Protein AF-Q1IL30-F1 (afdb_monomer)

Mean predicted aligned error: 5.96 Å

pLDDT: mean 89.33, std 11.14, range [36.16, 97.75]

Solvent-accessible surface area (backbone atoms only — not comparable to full-atom values): 7688 Å² total; per-residue (Å²): 123,77,67,87,67,97,44,74,48,60,42,29,18,51,33,34,39,42,52,53,48,48,61,75,41,39,69,60,28,52,52,37,37,52,46,22,75,72,66,42,99,58,24,67,62,34,41,59,70,37,46,80,84,76,46,67,63,69,69,36,44,58,51,29,54,52,38,54,55,48,53,54,48,55,74,78,45,87,75,95,77,77,53,71,68,54,55,50,42,40,52,23,39,50,52,22,51,52,52,48,44,68,52,32,38,57,27,86,87,76,63,49,70,32,56,64,87,49,55,52,30,89,86,78,68,45,69,47,63,87,77,78,85,124

Radius of gyration: 18.02 Å; Cα contacts (8 Å, |Δi|>4): 125; chains: 1; bounding box: 44×29×47 Å

Structure (mmCIF, N/CA/C/O backbone):
data_AF-Q1IL30-F1
#
_entry.id   AF-Q1IL30-F1
#
loop_
_atom_site.group_PDB
_atom_site.id
_atom_site.type_symbol
_atom_site.label_atom_id
_atom_site.label_alt_id
_atom_site.label_comp_id
_atom_site.label_asym_id
_atom_site.label_entity_id
_atom_site.label_seq_id
_atom_site.pdbx_PDB_ins_code
_atom_site.Cartn_x
_atom_site.Cartn_y
_atom_site.Cartn_z
_atom_site.occupancy
_atom_site.B_iso_or_equiv
_atom_site.auth_seq_id
_atom_site.auth_comp_id
_atom_site.auth_asym_id
_atom_site.auth_atom_id
_atom_site.pdbx_PDB_model_num
ATOM 1 N N . MET A 1 1 ? -14.622 11.514 -4.106 1.00 58.47 1 MET A N 1
ATOM 2 C CA . MET A 1 1 ? -14.065 12.657 -4.865 1.00 58.47 1 MET A CA 1
ATOM 3 C C . MET A 1 1 ? -12.904 12.119 -5.679 1.00 58.47 1 MET A C 1
ATOM 5 O O . MET A 1 1 ? -12.002 11.563 -5.074 1.00 58.47 1 MET A O 1
ATOM 9 N N . MET A 1 2 ? -12.964 12.195 -7.009 1.00 67.06 2 MET A N 1
ATOM 10 C CA . MET A 1 2 ? -11.906 11.674 -7.883 1.00 67.06 2 MET A CA 1
ATOM 11 C C . MET A 1 2 ? -10.787 12.715 -7.990 1.00 67.06 2 MET A C 1
ATOM 13 O O . MET A 1 2 ? -11.055 13.857 -8.365 1.00 67.06 2 MET A O 1
ATOM 17 N N . ILE A 1 3 ? -9.556 12.351 -7.625 1.00 71.56 3 ILE A N 1
ATOM 18 C CA . ILE A 1 3 ? -8.404 13.255 -7.740 1.00 71.56 3 ILE A CA 1
ATOM 19 C C . ILE A 1 3 ? -7.940 13.276 -9.200 1.00 71.56 3 ILE A C 1
ATOM 21 O O . ILE A 1 3 ? -7.623 12.235 -9.773 1.00 71.56 3 ILE A O 1
ATOM 25 N N . VAL A 1 4 ? -7.880 14.467 -9.803 1.00 67.06 4 VAL A N 1
ATOM 26 C CA . VAL A 1 4 ? -7.260 14.664 -11.121 1.00 67.06 4 VAL A CA 1
ATOM 27 C C . VAL A 1 4 ? -5.758 14.814 -10.924 1.00 67.06 4 VAL A C 1
ATOM 29 O O . VAL A 1 4 ? -5.307 15.690 -10.186 1.00 67.06 4 VAL A O 1
ATOM 32 N N . VAL A 1 5 ? -4.980 13.961 -11.582 1.00 68.00 5 VAL A N 1
ATOM 33 C CA . VAL A 1 5 ? -3.522 13.946 -11.458 1.00 68.00 5 VAL A CA 1
ATOM 34 C C . VAL A 1 5 ? -2.890 14.589 -12.691 1.00 68.00 5 VAL A C 1
ATOM 36 O O . VAL A 1 5 ? -3.293 14.312 -13.815 1.00 68.00 5 VAL A O 1
ATOM 39 N N . SER A 1 6 ? -1.891 15.451 -12.491 1.00 69.38 6 SER A N 1
ATOM 40 C CA . SER A 1 6 ? -1.193 16.160 -13.574 1.00 69.38 6 SER A CA 1
ATOM 41 C C . SER A 1 6 ? -0.164 15.299 -14.319 1.00 69.38 6 SER A C 1
ATOM 43 O O . SER A 1 6 ? 0.230 15.645 -15.432 1.00 69.38 6 SER A O 1
ATOM 45 N N . ARG A 1 7 ? 0.295 14.199 -13.707 1.00 79.44 7 ARG A N 1
ATOM 46 C CA . ARG A 1 7 ? 1.234 13.223 -14.278 1.00 79.44 7 ARG A CA 1
ATOM 47 C C . ARG A 1 7 ? 0.836 11.811 -13.856 1.00 79.44 7 ARG A C 1
ATOM 49 O O . ARG A 1 7 ? 0.692 11.558 -12.664 1.00 79.44 7 ARG A O 1
ATOM 56 N N . ASP A 1 8 ? 0.773 10.874 -14.797 1.00 84.19 8 ASP A N 1
ATOM 57 C CA . ASP A 1 8 ? 0.361 9.483 -14.530 1.00 84.19 8 ASP A CA 1
ATOM 58 C C . ASP A 1 8 ? 1.164 8.816 -13.395 1.00 84.19 8 ASP A C 1
ATOM 60 O O . ASP A 1 8 ? 0.628 8.067 -12.580 1.00 84.19 8 ASP A O 1
ATOM 64 N N . TYR A 1 9 ? 2.455 9.133 -13.264 1.00 88.94 9 TYR A N 1
ATOM 65 C CA . TYR A 1 9 ? 3.302 8.565 -12.210 1.00 88.94 9 TYR A CA 1
ATOM 66 C C . TYR A 1 9 ? 2.972 9.079 -10.802 1.00 88.94 9 TYR A C 1
ATOM 68 O O . TYR A 1 9 ? 3.200 8.361 -9.828 1.00 88.94 9 TYR A O 1
ATOM 76 N N . ASP A 1 10 ? 2.408 10.282 -10.671 1.00 92.62 10 ASP A N 1
ATOM 77 C CA . ASP A 1 10 ? 1.922 10.769 -9.377 1.00 92.62 10 ASP A CA 1
ATOM 78 C C . ASP A 1 10 ? 0.676 9.986 -8.946 1.00 92.62 10 ASP A C 1
ATOM 80 O O . ASP A 1 10 ? 0.524 9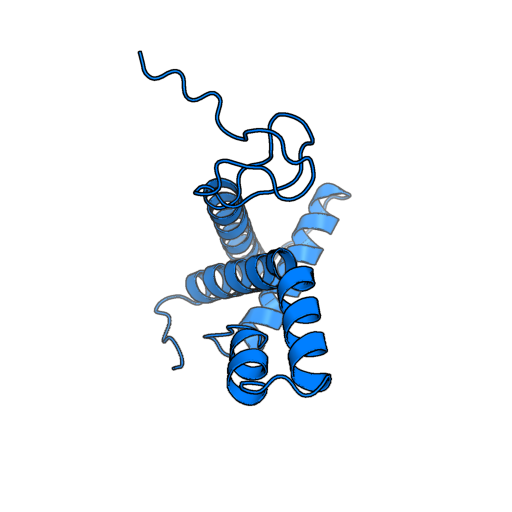.679 -7.764 1.00 92.62 10 ASP A O 1
ATOM 84 N N . GLY A 1 11 ? -0.157 9.571 -9.906 1.00 94.81 11 GLY A N 1
ATOM 85 C CA . GLY A 1 11 ? -1.327 8.733 -9.664 1.00 94.81 11 GLY A CA 1
ATOM 86 C C . GLY A 1 11 ? -0.909 7.335 -9.227 1.00 94.81 11 GLY A C 1
ATOM 87 O O . GLY A 1 11 ? -1.421 6.818 -8.241 1.00 94.81 11 GLY A O 1
ATOM 88 N N . LEU A 1 12 ? 0.115 6.766 -9.870 1.00 96.50 12 LEU A N 1
ATOM 89 C CA . LEU A 1 12 ? 0.706 5.496 -9.435 1.00 96.50 12 LEU A CA 1
ATOM 90 C C . LEU A 1 12 ? 1.306 5.582 -8.029 1.00 96.50 12 LEU A C 1
ATOM 92 O O . LEU A 1 12 ? 1.149 4.651 -7.244 1.00 96.50 12 LEU A O 1
ATOM 96 N N . ARG A 1 13 ? 1.966 6.695 -7.682 1.00 96.62 13 ARG A N 1
ATOM 97 C CA . ARG A 1 13 ? 2.491 6.907 -6.327 1.00 96.62 13 ARG A CA 1
ATOM 98 C C . ARG A 1 13 ? 1.363 6.954 -5.291 1.00 96.62 13 ARG A C 1
ATOM 100 O O . ARG A 1 13 ? 1.496 6.331 -4.241 1.00 96.62 13 ARG A O 1
ATOM 107 N N . ILE A 1 14 ? 0.279 7.681 -5.575 1.00 96.19 14 ILE A N 1
ATOM 108 C CA . ILE A 1 14 ? -0.892 7.782 -4.688 1.00 96.19 14 ILE A CA 1
ATOM 109 C C . ILE A 1 14 ? -1.561 6.413 -4.534 1.00 96.19 14 ILE A C 1
ATOM 11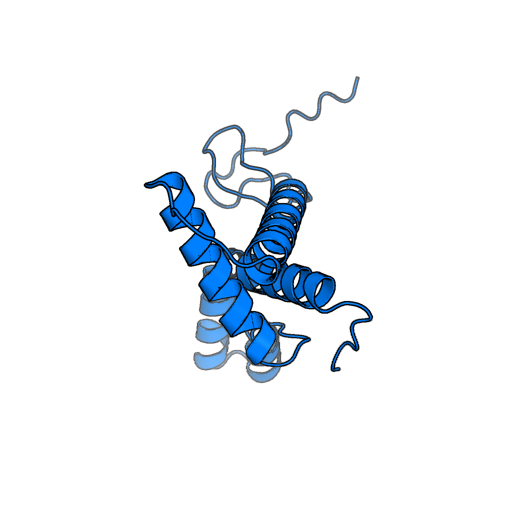1 O O . ILE A 1 14 ? -1.734 5.962 -3.407 1.00 96.19 14 ILE A O 1
ATOM 115 N N . ALA A 1 15 ? -1.849 5.713 -5.635 1.00 97.25 15 ALA A N 1
ATOM 116 C CA . ALA A 1 15 ? -2.461 4.385 -5.595 1.00 97.25 15 ALA A CA 1
ATOM 117 C C . ALA A 1 15 ? -1.604 3.378 -4.815 1.00 97.25 15 ALA A C 1
ATOM 119 O O . ALA A 1 15 ? -2.124 2.644 -3.981 1.00 97.25 15 ALA A O 1
ATOM 120 N N . ALA A 1 16 ? -0.284 3.380 -5.024 1.00 97.75 16 ALA A N 1
ATOM 121 C CA . ALA A 1 16 ? 0.629 2.526 -4.269 1.00 97.75 16 ALA A CA 1
ATOM 122 C C . ALA A 1 16 ? 0.603 2.834 -2.762 1.00 97.75 16 ALA A C 1
ATOM 124 O O . ALA A 1 16 ? 0.619 1.913 -1.947 1.00 97.75 16 ALA A O 1
ATOM 125 N N . LEU A 1 17 ? 0.552 4.116 -2.383 1.00 96.81 17 LEU A N 1
ATOM 126 C CA . LEU A 1 17 ? 0.455 4.529 -0.983 1.00 96.81 17 LEU A CA 1
ATOM 127 C C . LEU A 1 17 ? -0.880 4.107 -0.353 1.00 96.81 17 LEU A C 1
ATOM 129 O O . LEU A 1 17 ? -0.893 3.621 0.775 1.00 96.81 17 LEU A O 1
ATOM 133 N N . GLU A 1 18 ? -1.986 4.260 -1.078 1.00 96.75 18 GLU A N 1
ATOM 134 C CA . GLU A 1 18 ? -3.310 3.819 -0.631 1.00 96.75 18 GLU A CA 1
ATOM 135 C C . GLU A 1 18 ? -3.357 2.300 -0.437 1.00 96.75 18 GLU A C 1
ATOM 137 O O . GLU A 1 18 ? -3.783 1.858 0.623 1.00 96.75 18 GLU A O 1
ATOM 142 N N . LEU A 1 19 ? -2.819 1.501 -1.367 1.00 96.94 19 LEU A N 1
ATOM 143 C CA . LEU A 1 19 ? -2.746 0.038 -1.222 1.00 96.94 19 LEU A CA 1
ATOM 144 C C . LEU A 1 19 ? -1.932 -0.392 0.007 1.00 96.94 19 LEU A C 1
ATOM 146 O O . LEU A 1 19 ? -2.352 -1.272 0.754 1.00 96.94 19 LEU A O 1
ATOM 150 N N . MET A 1 20 ? -0.786 0.248 0.266 1.00 96.44 20 MET A N 1
ATOM 151 C CA . MET A 1 20 ? 0.005 -0.052 1.468 1.00 96.44 20 MET A CA 1
ATOM 152 C C . MET A 1 20 ? -0.730 0.329 2.758 1.00 96.44 20 MET A C 1
ATOM 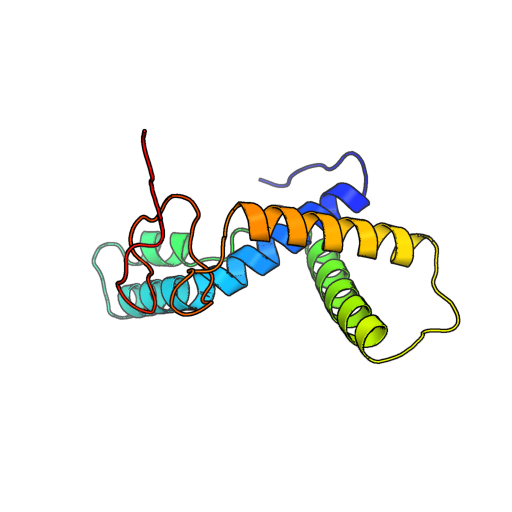154 O O . MET A 1 20 ? -0.652 -0.403 3.746 1.00 96.44 20 MET A O 1
ATOM 158 N N . ASN A 1 21 ? -1.456 1.450 2.759 1.00 94.38 21 ASN A N 1
ATOM 159 C CA . ASN A 1 21 ? -2.287 1.851 3.893 1.00 94.38 21 ASN A CA 1
ATOM 160 C C . ASN A 1 21 ? -3.467 0.897 4.105 1.00 94.38 21 ASN A C 1
ATOM 162 O O . ASN A 1 21 ? -3.748 0.530 5.247 1.00 94.38 21 ASN A O 1
ATOM 166 N N . GLU A 1 22 ? -4.116 0.457 3.024 1.00 93.69 22 GLU A N 1
ATOM 167 C CA . GLU A 1 22 ? -5.184 -0.542 3.066 1.00 93.69 22 GLU A CA 1
ATOM 168 C C . GLU A 1 22 ? -4.704 -1.829 3.744 1.00 93.69 22 GLU A C 1
ATOM 170 O O . GLU A 1 22 ? -5.364 -2.301 4.670 1.00 93.69 22 GLU A O 1
ATOM 175 N N . GLU A 1 23 ? -3.539 -2.343 3.343 1.00 93.75 23 GLU A N 1
ATOM 176 C CA . GLU A 1 23 ? -2.929 -3.539 3.934 1.00 93.75 23 GLU A CA 1
ATOM 177 C C . GLU A 1 23 ? -2.550 -3.312 5.409 1.00 93.75 23 GLU A C 1
ATOM 179 O O . GLU A 1 23 ? -2.853 -4.124 6.285 1.00 93.75 23 GLU A O 1
ATOM 184 N N . PHE A 1 24 ? -1.937 -2.168 5.729 1.00 93.06 24 PHE A N 1
ATOM 185 C CA . PHE A 1 24 ? -1.519 -1.835 7.095 1.00 93.06 24 PHE A CA 1
ATOM 186 C C . PHE A 1 24 ? -2.682 -1.745 8.092 1.00 93.06 24 PHE A C 1
ATOM 188 O O . PHE A 1 24 ? -2.510 -2.078 9.276 1.00 93.06 24 PHE A O 1
ATOM 195 N N . GLN A 1 25 ? -3.837 -1.277 7.616 1.00 91.56 25 GLN A N 1
ATOM 196 C CA . 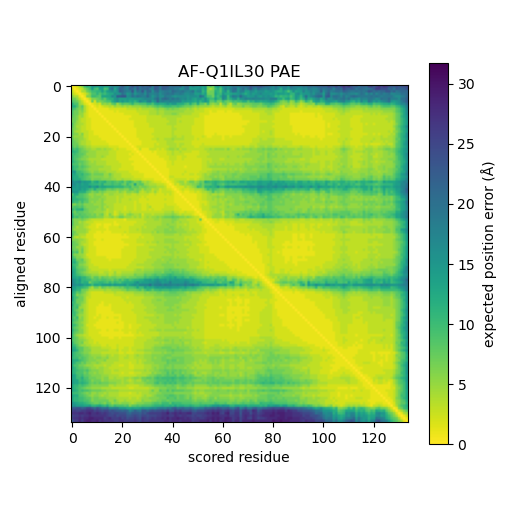GLN A 1 25 ? -5.073 -1.104 8.378 1.00 91.56 25 GLN A CA 1
ATOM 197 C C . GLN A 1 25 ? -6.015 -2.314 8.280 1.00 91.56 25 GLN A C 1
ATOM 199 O O . GLN A 1 25 ? -7.064 -2.309 8.926 1.00 91.56 25 GLN A O 1
ATOM 204 N N . GLY A 1 26 ? -5.668 -3.346 7.503 1.00 91.00 26 GLY A N 1
ATOM 205 C CA . GLY A 1 26 ? -6.563 -4.458 7.174 1.00 91.00 26 GLY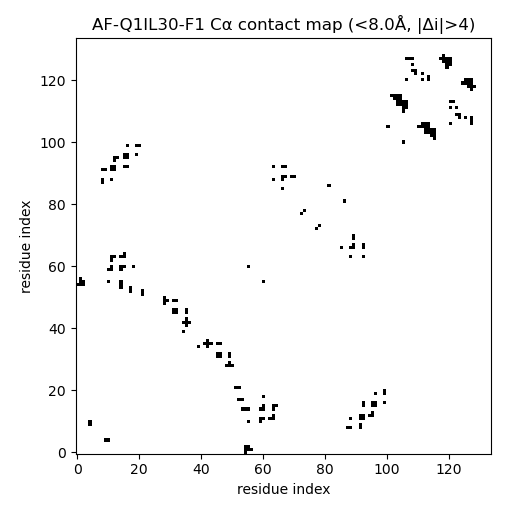 A CA 1
ATOM 206 C C . GLY A 1 26 ? -7.183 -5.136 8.398 1.00 91.00 26 GLY A C 1
ATOM 207 O O . GLY A 1 26 ? -8.400 -5.293 8.467 1.00 91.00 26 GLY A O 1
ATOM 208 N N . GLU A 1 27 ? -6.382 -5.445 9.424 1.00 88.75 27 GLU A N 1
ATOM 209 C CA . GLU A 1 27 ? -6.887 -6.101 10.641 1.00 88.75 27 GLU A CA 1
ATOM 210 C C . GLU A 1 27 ? -7.889 -5.226 11.418 1.00 88.75 27 GLU A C 1
ATOM 212 O O . GLU A 1 27 ? -8.910 -5.718 11.915 1.00 88.75 27 GLU A O 1
ATOM 217 N N . ASP A 1 28 ? -7.611 -3.924 11.521 1.00 89.50 28 ASP A N 1
ATOM 218 C CA . ASP A 1 28 ? -8.475 -2.975 12.223 1.00 89.50 28 ASP A CA 1
ATOM 219 C C . ASP A 1 28 ? -9.787 -2.770 11.454 1.00 89.50 28 ASP A C 1
ATOM 221 O O . ASP A 1 28 ? -10.865 -2.788 12.058 1.00 89.50 28 ASP A O 1
ATOM 225 N N . ARG A 1 29 ? -9.717 -2.692 10.119 1.00 91.50 29 ARG A N 1
ATOM 226 C CA . ARG A 1 29 ? -10.886 -2.616 9.230 1.00 91.50 29 ARG A CA 1
ATOM 227 C C . ARG A 1 29 ? -11.746 -3.875 9.314 1.00 91.50 29 ARG A C 1
ATOM 229 O O . ARG A 1 29 ? -12.961 -3.774 9.482 1.00 91.50 29 ARG A O 1
ATOM 236 N N . ASP A 1 30 ? -11.137 -5.057 9.312 1.00 91.19 30 ASP A N 1
ATOM 237 C CA . ASP A 1 30 ? -11.839 -6.331 9.495 1.00 91.19 30 ASP A CA 1
ATOM 238 C C . ASP A 1 30 ? -12.534 -6.410 10.855 1.00 91.19 30 ASP A C 1
ATOM 240 O O . ASP A 1 30 ? -13.681 -6.857 10.974 1.00 91.19 30 ASP A O 1
ATOM 244 N N . ARG A 1 31 ? -11.846 -5.971 11.914 1.00 90.19 31 ARG A N 1
ATOM 245 C CA . ARG A 1 31 ? -12.412 -5.910 13.264 1.00 90.19 31 ARG A CA 1
ATOM 246 C C . ARG A 1 31 ? -13.602 -4.955 13.309 1.00 90.19 31 ARG A C 1
ATOM 248 O O . ARG A 1 31 ? -14.623 -5.302 13.907 1.00 90.19 31 ARG A O 1
ATOM 255 N N . LEU A 1 32 ? -13.492 -3.795 12.669 1.00 90.81 32 LEU A N 1
ATOM 256 C CA . LEU A 1 32 ? -14.557 -2.802 12.593 1.00 90.81 32 LEU A CA 1
ATOM 257 C C . LEU A 1 32 ? -15.773 -3.344 11.826 1.00 90.81 32 LEU A C 1
ATOM 259 O O . LEU A 1 32 ? -16.889 -3.319 12.351 1.00 90.81 32 LEU A O 1
ATOM 263 N N . ALA A 1 33 ? -15.549 -3.951 10.659 1.00 91.25 33 ALA A N 1
ATOM 264 C CA . ALA A 1 33 ? -16.589 -4.572 9.843 1.00 91.25 33 ALA A CA 1
ATOM 265 C C . ALA A 1 33 ? -17.306 -5.720 10.574 1.00 91.25 33 ALA A C 1
ATOM 267 O O . ALA A 1 33 ? -18.532 -5.831 10.502 1.00 91.25 33 ALA A O 1
ATOM 268 N N . ARG A 1 34 ? -16.577 -6.561 11.325 1.00 92.38 34 ARG A N 1
ATOM 269 C CA . ARG A 1 34 ? -17.182 -7.619 12.157 1.00 92.38 34 ARG A CA 1
ATOM 270 C C . ARG A 1 34 ? -18.095 -7.045 13.239 1.00 92.38 34 ARG A C 1
ATOM 272 O O . ARG A 1 34 ? -19.203 -7.543 13.417 1.00 92.38 34 ARG A O 1
ATOM 279 N N . ARG A 1 35 ? -17.665 -5.989 13.939 1.00 91.69 35 ARG A N 1
ATOM 280 C CA . ARG A 1 35 ? -18.489 -5.330 14.969 1.00 91.69 35 ARG A CA 1
ATOM 281 C C . ARG A 1 35 ? -19.737 -4.682 14.374 1.00 91.69 35 ARG A C 1
ATOM 283 O O . ARG A 1 35 ? -20.804 -4.785 14.971 1.00 91.69 35 ARG A O 1
ATOM 290 N N . ALA A 1 36 ? -19.620 -4.072 13.197 1.00 91.81 36 ALA A N 1
ATOM 291 C CA . ALA A 1 36 ? -20.761 -3.502 12.492 1.00 91.81 36 ALA A CA 1
ATOM 292 C C . ALA A 1 36 ? -21.802 -4.575 12.131 1.00 91.81 36 ALA A C 1
ATOM 294 O O . ALA A 1 36 ? -22.984 -4.418 12.430 1.00 91.81 36 ALA A O 1
ATOM 295 N N . LYS A 1 37 ? -21.349 -5.708 11.573 1.00 91.00 37 LYS A N 1
ATOM 296 C CA . LYS A 1 37 ? -22.204 -6.860 11.234 1.00 91.00 37 LYS A CA 1
ATOM 297 C C . LYS A 1 37 ? -22.853 -7.516 12.456 1.00 91.00 37 LYS A C 1
ATOM 299 O O . LYS A 1 37 ? -23.929 -8.085 12.329 1.00 91.00 37 LYS A O 1
ATOM 304 N N . ALA A 1 38 ? -22.231 -7.416 13.629 1.00 93.06 38 ALA A N 1
ATOM 305 C CA . ALA A 1 38 ? -22.774 -7.923 14.889 1.00 93.06 38 ALA A CA 1
ATOM 306 C C . ALA A 1 38 ? -23.875 -7.031 15.506 1.00 93.06 38 ALA A C 1
ATOM 308 O O . ALA A 1 38 ? -24.313 -7.302 16.621 1.00 93.06 38 ALA A O 1
ATOM 309 N N . GLY A 1 39 ? -24.326 -5.979 14.810 1.00 90.38 39 GLY A N 1
ATOM 310 C CA . GLY A 1 39 ? -25.451 -5.148 15.250 1.00 90.38 39 GLY A CA 1
ATOM 311 C C . GLY A 1 39 ? -25.062 -3.977 16.154 1.00 90.38 39 GLY A C 1
ATOM 312 O O . GLY A 1 39 ? -25.855 -3.561 16.995 1.00 90.38 39 GLY A O 1
ATOM 313 N N . ALA A 1 40 ? -23.848 -3.435 16.009 1.00 88.69 40 ALA A N 1
ATOM 314 C CA . ALA A 1 40 ? -23.486 -2.190 16.682 1.00 88.69 40 ALA A CA 1
ATOM 315 C C . ALA A 1 40 ? -24.449 -1.051 16.289 1.00 88.69 40 ALA A C 1
ATOM 317 O O . ALA A 1 40 ? -24.833 -0.940 15.126 1.00 88.69 40 ALA A O 1
ATOM 318 N N . ALA A 1 41 ? -24.786 -0.174 17.241 1.00 84.62 41 ALA A N 1
ATOM 319 C CA . ALA A 1 41 ? -25.745 0.920 17.036 1.00 84.62 41 ALA A CA 1
ATOM 320 C C . ALA A 1 41 ? -25.380 1.862 15.867 1.00 84.62 41 ALA A C 1
ATOM 322 O O . ALA A 1 41 ? -26.268 2.440 15.253 1.00 84.62 41 ALA A O 1
ATOM 323 N N . ASN A 1 42 ? -24.088 1.963 15.526 1.00 90.00 42 ASN A N 1
ATOM 324 C CA . ASN A 1 42 ? -23.561 2.790 14.433 1.00 90.00 42 ASN A CA 1
ATOM 325 C C . ASN A 1 42 ? -22.996 1.940 13.277 1.00 90.00 42 ASN A C 1
ATOM 327 O O . ASN A 1 42 ? -21.962 2.280 12.701 1.00 90.00 42 ASN A O 1
ATOM 331 N N . SER A 1 43 ? -23.624 0.802 12.969 1.00 89.44 43 SER A N 1
ATOM 332 C CA . SER A 1 43 ? -23.121 -0.175 11.992 1.00 89.44 43 SER A CA 1
ATOM 333 C C . SER A 1 43 ? -22.811 0.428 10.616 1.00 89.44 43 SER A C 1
ATOM 335 O O . SER A 1 43 ? -21.778 0.102 10.038 1.00 89.44 43 SER A O 1
ATOM 337 N N . GLU A 1 44 ? -23.641 1.343 10.114 1.00 90.38 44 GLU A N 1
ATOM 338 C CA . GLU A 1 44 ? -23.437 1.995 8.813 1.00 90.38 44 GLU A CA 1
ATOM 339 C C . GLU A 1 44 ? -22.160 2.848 8.780 1.00 90.38 44 GLU A C 1
ATOM 341 O O . GLU A 1 44 ? -21.321 2.672 7.898 1.00 90.38 44 GLU A O 1
ATOM 346 N N . ALA A 1 45 ? -21.955 3.704 9.786 1.00 90.19 45 ALA A N 1
ATOM 347 C CA . ALA A 1 45 ? -20.751 4.528 9.893 1.00 90.19 45 ALA A CA 1
ATOM 348 C C . ALA A 1 45 ? -19.483 3.669 10.037 1.00 90.19 45 ALA A C 1
ATOM 350 O O . ALA A 1 45 ? -18.463 3.950 9.415 1.00 90.19 45 ALA A O 1
ATOM 351 N N . MET A 1 46 ? -19.567 2.578 10.804 1.00 88.75 46 MET A N 1
ATOM 352 C CA . MET A 1 46 ? -18.461 1.631 10.974 1.00 88.75 46 MET A CA 1
ATOM 353 C C . MET A 1 46 ? -18.123 0.890 9.673 1.00 88.75 46 MET A C 1
ATOM 355 O O . MET A 1 46 ? -16.954 0.624 9.410 1.00 88.75 46 MET A O 1
ATOM 359 N N . LEU A 1 47 ? -19.121 0.546 8.851 1.00 89.12 47 LEU A N 1
ATOM 360 C CA . LEU A 1 47 ? -18.886 -0.060 7.536 1.00 89.12 47 LEU A CA 1
ATOM 361 C C . LEU A 1 47 ? -18.271 0.939 6.554 1.00 89.12 47 LEU A C 1
ATOM 363 O O . LEU A 1 47 ? -17.377 0.558 5.803 1.00 89.12 47 LEU A O 1
ATOM 367 N N . ALA A 1 48 ? -18.715 2.197 6.582 1.00 88.88 48 ALA A N 1
ATOM 368 C CA . ALA A 1 48 ? -18.134 3.257 5.766 1.00 88.88 48 ALA A CA 1
ATOM 369 C C . ALA A 1 48 ? -16.661 3.510 6.132 1.00 88.88 48 ALA A C 1
ATOM 371 O O . ALA A 1 48 ? -15.817 3.593 5.247 1.00 88.88 48 ALA A O 1
ATOM 372 N N . GLU A 1 49 ? -16.333 3.555 7.425 1.00 88.62 49 GLU A N 1
ATOM 373 C CA . GLU A 1 49 ? -14.952 3.687 7.910 1.00 88.62 49 GLU A CA 1
ATOM 374 C C . GLU A 1 49 ? -14.102 2.438 7.612 1.00 88.62 49 GLU A C 1
ATOM 376 O O . GLU A 1 49 ? -12.908 2.539 7.346 1.00 88.62 49 GLU A O 1
ATOM 381 N N . ALA A 1 50 ? -14.711 1.248 7.594 1.00 88.88 50 ALA A N 1
ATOM 382 C CA . ALA A 1 50 ? -14.027 0.016 7.213 1.00 88.88 50 ALA A CA 1
ATOM 383 C C . ALA A 1 50 ? -13.812 -0.121 5.695 1.00 88.88 50 ALA A C 1
ATOM 385 O O . ALA A 1 50 ? -13.124 -1.057 5.276 1.00 88.88 50 ALA A O 1
ATOM 386 N N . ALA A 1 51 ? -14.384 0.744 4.855 1.00 87.44 51 ALA A N 1
ATOM 387 C CA . ALA A 1 51 ? -14.220 0.679 3.405 1.00 87.44 51 ALA A CA 1
ATOM 388 C C . ALA A 1 51 ? -12.815 1.151 2.964 1.00 87.44 51 ALA A C 1
ATOM 390 O O . ALA A 1 51 ? -12.204 1.979 3.638 1.00 87.44 51 ALA A O 1
ATOM 391 N N . PRO A 1 52 ? -12.260 0.629 1.851 1.00 84.75 52 PRO A N 1
ATOM 392 C CA . PRO A 1 52 ? -10.957 1.070 1.364 1.00 84.75 52 PRO A CA 1
ATOM 393 C C . PRO A 1 52 ? -11.055 2.506 0.837 1.00 84.75 52 PRO A C 1
ATOM 395 O O . PRO A 1 52 ? -11.961 2.826 0.065 1.00 84.75 52 PRO A O 1
ATOM 398 N N . ALA A 1 53 ? -10.125 3.371 1.237 1.00 84.56 53 ALA A N 1
ATOM 399 C CA . ALA A 1 53 ? -10.121 4.779 0.849 1.00 84.56 53 ALA A CA 1
ATOM 400 C C . ALA A 1 53 ? -9.408 4.988 -0.498 1.00 84.56 53 ALA A C 1
ATOM 402 O O . ALA A 1 53 ? -8.335 5.583 -0.553 1.00 84.56 53 ALA A O 1
ATOM 403 N N . ARG A 1 54 ? -10.013 4.494 -1.584 1.00 93.50 54 ARG A N 1
ATOM 404 C CA . ARG A 1 54 ? -9.493 4.646 -2.952 1.00 93.50 54 ARG A CA 1
ATOM 405 C C . ARG A 1 54 ? -9.958 5.955 -3.580 1.00 93.50 54 ARG A C 1
ATOM 407 O O . ARG A 1 54 ? -11.160 6.184 -3.720 1.00 93.50 54 ARG A O 1
ATOM 414 N N . SER A 1 55 ? -9.019 6.823 -3.953 1.00 94.44 55 SER A N 1
ATOM 415 C CA . SER A 1 55 ? -9.309 8.148 -4.524 1.00 94.44 55 SER A CA 1
ATOM 416 C C . SER A 1 55 ? -9.154 8.253 -6.051 1.00 94.44 55 SER A C 1
ATOM 418 O O . SER A 1 55 ? -9.542 9.270 -6.643 1.00 94.44 55 SER A O 1
ATOM 420 N N . LEU A 1 56 ? -8.607 7.220 -6.697 1.00 94.38 56 LEU A N 1
ATOM 421 C CA . LEU A 1 56 ? -8.279 7.185 -8.124 1.00 94.38 56 LEU A CA 1
ATOM 422 C C . LEU A 1 56 ? -9.134 6.168 -8.894 1.00 94.38 56 LEU A C 1
ATOM 424 O O . LEU A 1 56 ? -9.929 5.428 -8.323 1.00 94.38 56 LEU A O 1
ATOM 428 N N . ALA A 1 57 ? -8.978 6.139 -10.218 1.00 93.69 57 ALA A N 1
ATOM 429 C CA . ALA A 1 57 ? -9.591 5.115 -11.062 1.00 93.69 57 ALA A CA 1
ATOM 430 C C . ALA A 1 57 ? -8.906 3.745 -10.888 1.00 93.69 57 ALA A C 1
ATOM 432 O O . ALA A 1 57 ? -7.686 3.679 -10.717 1.00 93.69 57 ALA A O 1
ATOM 433 N N . ASP A 1 58 ? -9.671 2.658 -11.040 1.00 94.38 58 ASP A N 1
ATOM 434 C CA . ASP A 1 58 ? -9.223 1.270 -10.815 1.00 94.38 58 ASP A CA 1
ATOM 435 C C . ASP A 1 58 ? -7.928 0.892 -11.552 1.00 94.38 58 ASP A C 1
ATOM 437 O O . ASP A 1 58 ? -7.083 0.175 -11.012 1.00 94.38 58 ASP A O 1
ATOM 441 N N . GLY A 1 59 ? -7.724 1.426 -12.761 1.00 95.38 59 GLY A N 1
ATOM 442 C CA . GLY A 1 59 ? -6.525 1.165 -13.562 1.00 95.38 59 GLY A CA 1
ATOM 443 C C . GLY A 1 59 ? -5.211 1.546 -12.866 1.00 95.38 59 GLY A C 1
ATOM 444 O O . GLY A 1 59 ? -4.195 0.887 -13.091 1.00 95.38 59 GLY A O 1
ATOM 445 N N . TYR A 1 60 ? -5.220 2.549 -11.980 1.00 96.31 60 TYR A N 1
ATOM 446 C CA . TYR A 1 60 ? -4.035 2.920 -11.203 1.00 96.31 60 TYR A CA 1
ATOM 447 C C . TYR A 1 60 ? -3.658 1.852 -10.176 1.00 96.31 60 TYR A C 1
ATOM 449 O O . TYR A 1 60 ? -2.474 1.557 -10.026 1.00 96.31 60 TYR A O 1
ATOM 457 N N . TYR A 1 61 ? -4.642 1.245 -9.509 1.00 96.88 61 TYR A N 1
ATOM 458 C CA . TYR A 1 61 ? -4.405 0.203 -8.506 1.00 96.88 61 TYR A CA 1
ATOM 459 C C . TYR A 1 61 ? -3.924 -1.087 -9.159 1.00 96.88 61 TYR A C 1
ATOM 461 O O . TYR A 1 61 ? -2.901 -1.626 -8.753 1.00 96.88 61 TYR A O 1
ATOM 469 N N . VAL A 1 62 ? -4.571 -1.507 -10.252 1.00 97.06 62 VAL A N 1
ATOM 470 C CA . VAL A 1 62 ? -4.132 -2.674 -11.037 1.00 97.06 62 VAL A CA 1
ATOM 471 C C . VAL A 1 62 ? -2.686 -2.49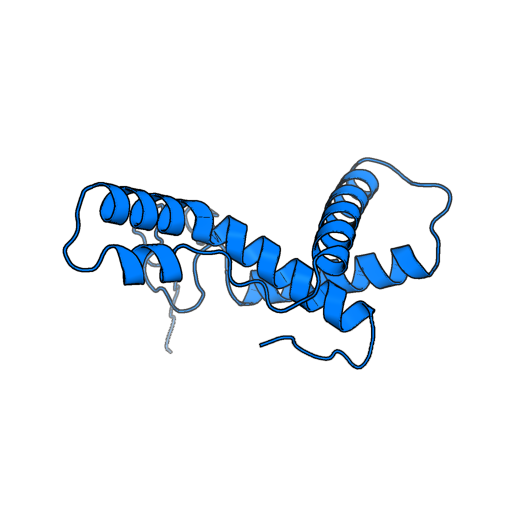8 -11.507 1.00 97.06 62 VAL A C 1
ATOM 473 O O . VAL A 1 62 ? -1.873 -3.422 -11.440 1.00 97.06 62 VAL A O 1
ATOM 476 N N . ARG A 1 63 ? -2.332 -1.291 -11.966 1.00 97.12 63 ARG A N 1
ATOM 477 C CA . ARG A 1 63 ? -0.965 -1.001 -12.398 1.00 97.12 63 ARG A CA 1
ATOM 478 C C . ARG A 1 63 ? 0.017 -0.941 -11.225 1.00 97.12 63 ARG A C 1
ATOM 480 O O . ARG A 1 63 ? 1.146 -1.395 -11.392 1.00 97.12 63 ARG A O 1
ATOM 487 N N . ALA A 1 64 ? -0.377 -0.405 -10.072 1.00 97.56 64 ALA A N 1
ATOM 488 C CA . ALA A 1 64 ? 0.454 -0.381 -8.870 1.00 97.56 64 ALA A CA 1
ATOM 489 C C . ALA A 1 64 ? 0.742 -1.800 -8.345 1.00 97.56 64 ALA A C 1
ATOM 491 O O . ALA A 1 64 ? 1.902 -2.102 -8.077 1.00 97.56 64 ALA A O 1
ATOM 492 N N . ASP A 1 65 ? -0.259 -2.685 -8.305 1.00 97.44 65 ASP A N 1
ATOM 493 C CA . ASP A 1 65 ? -0.094 -4.100 -7.931 1.00 97.44 65 ASP A CA 1
ATOM 494 C C . ASP A 1 65 ? 0.892 -4.820 -8.853 1.00 97.44 65 ASP A C 1
ATOM 496 O O . ASP A 1 65 ? 1.831 -5.474 -8.392 1.00 97.44 65 ASP A O 1
ATOM 500 N N . TYR A 1 66 ? 0.742 -4.634 -10.168 1.00 97.38 66 TYR A N 1
ATOM 501 C CA . TYR A 1 66 ? 1.701 -5.155 -11.141 1.00 97.38 66 TYR A CA 1
ATOM 502 C C . TYR A 1 66 ? 3.130 -4.659 -10.865 1.00 97.38 66 TYR A C 1
ATOM 504 O O . TYR A 1 66 ? 4.086 -5.428 -10.948 1.00 97.38 66 TYR A O 1
ATOM 512 N N . LEU A 1 67 ? 3.295 -3.380 -10.521 1.00 97.31 67 LEU A N 1
ATOM 513 C CA . LEU A 1 67 ? 4.605 -2.797 -10.233 1.00 97.31 67 LEU A CA 1
ATOM 514 C C . LEU A 1 67 ? 5.186 -3.277 -8.893 1.00 97.31 67 LEU A C 1
ATOM 516 O O . LEU A 1 67 ? 6.405 -3.413 -8.797 1.00 97.31 67 LEU A O 1
ATOM 520 N N . PHE A 1 68 ? 4.361 -3.567 -7.881 1.00 97.25 68 PHE A N 1
ATOM 521 C CA . PHE A 1 68 ? 4.822 -4.225 -6.654 1.00 97.25 68 PHE A CA 1
ATOM 522 C C . PHE A 1 68 ? 5.370 -5.618 -6.955 1.00 97.25 68 PHE A C 1
ATOM 524 O O . PHE A 1 68 ? 6.508 -5.912 -6.590 1.00 97.25 68 PHE A O 1
ATOM 531 N N . TRP A 1 69 ? 4.608 -6.425 -7.697 1.00 96.44 69 TRP A N 1
ATOM 532 C CA . TRP A 1 69 ? 5.059 -7.738 -8.155 1.00 96.44 69 TRP A CA 1
ATOM 533 C C . TRP A 1 69 ? 6.362 -7.638 -8.956 1.00 96.44 69 TRP A C 1
ATOM 535 O O . TRP A 1 69 ? 7.307 -8.386 -8.708 1.00 96.44 69 TRP A O 1
ATOM 545 N N . LEU A 1 70 ? 6.450 -6.677 -9.877 1.00 95.44 70 LEU A N 1
ATOM 546 C CA . LEU A 1 70 ? 7.643 -6.470 -10.691 1.00 95.44 70 LEU A CA 1
ATOM 547 C C . LEU A 1 70 ? 8.869 -6.095 -9.841 1.00 95.44 70 LEU A C 1
ATOM 549 O O . LEU A 1 70 ? 9.964 -6.589 -10.111 1.00 95.44 70 LEU A O 1
ATOM 553 N N . ASP A 1 71 ? 8.711 -5.254 -8.810 1.00 95.19 71 ASP A N 1
ATOM 554 C CA . ASP A 1 71 ? 9.803 -4.923 -7.879 1.00 95.19 71 ASP A CA 1
ATOM 555 C C . ASP A 1 71 ? 10.284 -6.159 -7.109 1.00 95.19 71 ASP A C 1
ATOM 557 O O . ASP A 1 71 ? 11.488 -6.312 -6.910 1.00 95.19 71 ASP A O 1
ATOM 561 N N . ASP A 1 72 ? 9.375 -7.051 -6.711 1.00 93.81 72 ASP A N 1
ATOM 562 C CA . ASP A 1 72 ? 9.722 -8.292 -6.013 1.00 93.81 72 ASP A CA 1
ATOM 563 C C . ASP A 1 72 ? 10.450 -9.277 -6.937 1.00 93.81 72 ASP A C 1
ATOM 565 O O . ASP A 1 72 ? 11.481 -9.839 -6.557 1.00 93.81 72 ASP A O 1
ATOM 569 N N . VAL A 1 73 ? 9.994 -9.422 -8.186 1.00 94.38 73 VAL A N 1
ATOM 570 C CA . VAL A 1 73 ? 10.694 -10.220 -9.205 1.00 94.38 73 VAL A CA 1
ATOM 571 C C . VAL A 1 73 ? 12.105 -9.677 -9.434 1.00 94.38 73 VAL A C 1
ATOM 573 O O . VAL A 1 73 ? 13.061 -10.448 -9.409 1.00 94.38 73 VAL A O 1
ATOM 576 N N . LEU A 1 74 ? 12.272 -8.359 -9.573 1.00 93.38 74 LEU A N 1
ATOM 577 C CA . LEU A 1 74 ? 13.585 -7.727 -9.771 1.00 93.38 74 LEU A CA 1
ATOM 578 C C . LEU A 1 74 ? 14.541 -7.873 -8.577 1.00 93.38 74 LEU A C 1
ATOM 580 O O . LEU A 1 74 ? 15.751 -7.717 -8.735 1.00 93.38 74 LEU A O 1
ATOM 584 N N . ARG A 1 75 ? 14.030 -8.148 -7.372 1.00 89.94 75 ARG A N 1
ATOM 585 C CA . ARG A 1 75 ? 14.871 -8.465 -6.203 1.00 89.94 75 ARG A CA 1
ATOM 586 C C . ARG A 1 75 ? 15.387 -9.899 -6.236 1.00 89.94 75 ARG A C 1
ATOM 588 O O . ARG A 1 75 ? 16.435 -10.168 -5.657 1.00 89.94 75 ARG A O 1
ATOM 595 N N . ALA A 1 76 ? 14.650 -10.801 -6.876 1.00 93.31 76 ALA A N 1
ATOM 596 C CA . ALA A 1 76 ? 14.986 -12.218 -6.969 1.00 93.31 76 ALA A CA 1
ATOM 597 C C . ALA A 1 76 ? 15.746 -12.569 -8.257 1.00 93.31 76 ALA A C 1
ATOM 599 O O . ALA A 1 76 ? 16.488 -13.548 -8.287 1.00 93.31 76 ALA A O 1
ATOM 600 N N . THR A 1 77 ? 15.558 -11.796 -9.325 1.00 93.38 77 THR A N 1
ATOM 601 C CA . THR A 1 77 ? 16.156 -12.054 -10.635 1.00 93.38 77 THR A CA 1
ATOM 602 C C . THR A 1 77 ? 16.436 -10.762 -11.400 1.00 93.38 77 THR A C 1
ATOM 604 O O . THR A 1 77 ? 15.961 -9.685 -11.054 1.00 93.38 77 THR A O 1
ATOM 607 N N . THR A 1 78 ? 17.205 -10.877 -12.480 1.00 88.94 78 THR A N 1
ATOM 608 C CA . THR A 1 78 ? 17.412 -9.786 -13.434 1.00 88.94 78 THR A CA 1
ATOM 609 C C . THR A 1 78 ? 16.427 -9.935 -14.590 1.00 88.94 78 THR A C 1
ATOM 611 O O . THR A 1 78 ? 16.331 -11.004 -15.190 1.00 88.94 78 THR A O 1
ATOM 614 N N . ILE A 1 79 ? 15.717 -8.862 -14.938 1.00 83.38 79 ILE A N 1
ATOM 615 C CA . ILE A 1 79 ? 14.883 -8.810 -16.143 1.00 83.38 79 ILE A CA 1
ATOM 616 C C . ILE A 1 79 ? 15.688 -8.117 -17.240 1.00 83.38 79 ILE A C 1
ATOM 618 O O . ILE A 1 79 ? 16.194 -7.016 -17.041 1.00 83.38 79 ILE A O 1
ATOM 622 N N . ALA A 1 80 ? 15.819 -8.773 -18.395 1.00 75.56 80 ALA A N 1
ATOM 623 C CA . ALA A 1 80 ? 16.693 -8.310 -19.472 1.00 75.56 80 ALA A CA 1
ATOM 624 C C . ALA A 1 80 ? 16.217 -7.005 -20.132 1.00 75.56 80 ALA A C 1
ATOM 626 O O . ALA A 1 80 ? 17.039 -6.238 -20.629 1.00 75.56 80 ALA A O 1
ATOM 627 N N . GLN A 1 81 ? 14.905 -6.753 -20.160 1.00 88.88 81 GLN A N 1
ATOM 628 C CA . GLN A 1 81 ? 14.331 -5.565 -20.786 1.00 88.88 81 GLN A CA 1
ATOM 629 C C . GLN A 1 81 ? 13.154 -5.028 -19.979 1.00 88.88 81 GLN A C 1
ATOM 631 O O . GLN A 1 81 ? 12.279 -5.777 -19.555 1.00 88.88 81 GLN A O 1
ATOM 636 N N . MET A 1 82 ? 13.143 -3.710 -19.805 1.00 93.12 82 MET A N 1
ATOM 637 C CA . MET A 1 82 ? 12.067 -2.962 -19.173 1.00 93.12 82 MET A CA 1
ATOM 638 C C . MET A 1 82 ? 11.712 -1.768 -20.047 1.00 93.12 82 MET A C 1
ATOM 640 O O . MET A 1 82 ? 12.594 -1.071 -20.554 1.00 93.12 82 MET A O 1
ATOM 644 N N . SER A 1 83 ? 10.421 -1.508 -20.196 1.00 94.44 83 SER A N 1
ATOM 645 C CA . SER A 1 83 ? 9.940 -0.293 -20.846 1.00 94.44 83 SER A CA 1
ATOM 646 C C . SER A 1 83 ? 10.210 0.937 -19.974 1.00 94.44 83 SER A C 1
ATOM 648 O O . SER A 1 83 ? 10.257 0.860 -18.742 1.00 94.44 83 SER A O 1
ATOM 650 N N . ALA A 1 84 ? 10.317 2.114 -20.597 1.00 92.56 84 ALA A N 1
ATOM 651 C CA . ALA A 1 84 ? 10.475 3.368 -19.855 1.00 92.56 84 ALA A CA 1
ATOM 652 C C . ALA A 1 84 ? 9.309 3.599 -18.873 1.00 92.56 84 ALA A C 1
ATOM 654 O O . ALA A 1 84 ? 9.518 4.047 -17.746 1.00 92.56 84 ALA A O 1
ATOM 655 N N . ALA A 1 85 ? 8.089 3.222 -19.269 1.00 93.19 85 ALA A N 1
ATOM 656 C CA . ALA A 1 85 ? 6.899 3.319 -18.429 1.00 93.19 85 ALA A CA 1
ATOM 657 C C . ALA A 1 85 ? 7.001 2.457 -17.158 1.00 93.19 85 ALA A C 1
ATOM 659 O O . ALA A 1 85 ? 6.590 2.895 -16.084 1.00 93.19 85 ALA A O 1
ATOM 660 N N . GLU A 1 86 ? 7.565 1.249 -17.245 1.00 94.81 86 GLU A N 1
ATOM 661 C CA . GLU A 1 86 ? 7.800 0.395 -16.072 1.00 94.81 86 GLU A CA 1
ATOM 662 C C . GLU A 1 86 ? 8.892 0.960 -15.173 1.00 94.81 86 GLU A C 1
ATOM 664 O O . GLU A 1 86 ? 8.722 0.975 -13.958 1.00 94.81 86 GLU A O 1
ATOM 669 N N . VAL A 1 87 ? 9.977 1.490 -15.744 1.00 94.44 87 VAL A N 1
ATOM 670 C CA . VAL A 1 87 ? 11.045 2.129 -14.961 1.00 94.44 87 VAL A CA 1
ATOM 671 C C . VAL A 1 87 ? 10.503 3.327 -14.178 1.00 94.44 87 VAL A C 1
ATOM 673 O O . VAL A 1 87 ? 10.743 3.456 -12.974 1.00 94.44 87 VAL A O 1
ATOM 676 N N . HIS A 1 88 ? 9.734 4.201 -14.828 1.00 95.19 88 HIS A N 1
ATOM 677 C CA . HIS A 1 88 ? 9.121 5.346 -14.161 1.00 95.19 88 HIS A CA 1
ATOM 678 C C . HIS A 1 88 ? 8.061 4.924 -13.134 1.00 95.19 88 HIS A C 1
ATOM 680 O O . HIS A 1 88 ? 8.043 5.465 -12.027 1.00 95.19 88 HIS A O 1
ATOM 686 N N . GLY A 1 89 ? 7.236 3.925 -13.456 1.00 95.94 89 GLY A N 1
ATOM 687 C CA . GLY A 1 89 ? 6.258 3.354 -12.531 1.00 95.94 89 GLY A CA 1
ATOM 688 C C . GLY A 1 89 ? 6.906 2.751 -11.283 1.00 95.94 89 GLY A C 1
ATOM 689 O O . GLY A 1 89 ? 6.497 3.063 -10.167 1.00 95.94 89 GLY A O 1
ATOM 690 N N . LEU A 1 90 ? 7.968 1.958 -11.440 1.00 95.81 90 LEU A N 1
ATOM 691 C CA . LEU A 1 90 ? 8.715 1.392 -10.314 1.00 95.81 90 LEU A CA 1
ATOM 692 C C . LEU A 1 90 ? 9.310 2.476 -9.423 1.00 95.81 90 LEU A C 1
ATOM 694 O O . LEU A 1 90 ? 9.255 2.373 -8.200 1.00 95.81 90 LEU A O 1
ATOM 698 N N . ASN A 1 91 ? 9.855 3.539 -10.015 1.00 95.81 91 ASN A N 1
ATOM 699 C CA . ASN A 1 91 ? 10.356 4.670 -9.242 1.00 95.81 91 ASN A CA 1
ATOM 700 C C . ASN A 1 91 ? 9.235 5.360 -8.447 1.00 95.81 91 ASN A C 1
ATOM 702 O O . ASN A 1 91 ? 9.464 5.754 -7.303 1.00 95.81 91 ASN A O 1
ATOM 706 N N . ALA A 1 92 ? 8.026 5.473 -9.006 1.00 96.62 92 ALA A N 1
ATOM 707 C CA . ALA A 1 92 ? 6.865 6.003 -8.291 1.00 96.62 92 ALA A CA 1
ATOM 708 C C . ALA A 1 92 ? 6.476 5.118 -7.094 1.00 96.62 92 ALA A C 1
ATOM 710 O O . ALA A 1 92 ? 6.319 5.624 -5.982 1.00 96.62 92 ALA A O 1
ATOM 711 N N . VAL A 1 93 ? 6.413 3.798 -7.292 1.00 96.31 93 VAL A N 1
ATOM 712 C CA . VAL A 1 93 ? 6.103 2.822 -6.234 1.00 96.31 93 VAL A CA 1
ATOM 713 C C . VAL A 1 93 ? 7.172 2.807 -5.138 1.00 96.31 93 VAL A C 1
ATOM 715 O O . VAL A 1 93 ? 6.850 2.796 -3.952 1.00 96.31 93 VAL A O 1
ATOM 718 N N . ARG A 1 94 ? 8.458 2.878 -5.500 1.00 95.94 94 ARG A N 1
ATOM 719 C CA . ARG A 1 94 ? 9.561 2.954 -4.527 1.00 95.94 94 ARG A CA 1
ATOM 720 C C . ARG A 1 94 ? 9.481 4.219 -3.678 1.00 95.94 94 ARG A C 1
ATOM 722 O O . ARG A 1 94 ? 9.579 4.126 -2.460 1.00 95.94 94 ARG A O 1
ATOM 729 N N . ARG A 1 95 ? 9.203 5.374 -4.294 1.00 96.38 95 ARG A N 1
ATOM 730 C CA . ARG A 1 95 ? 8.973 6.632 -3.562 1.00 96.38 95 ARG A CA 1
ATOM 731 C C . ARG A 1 95 ? 7.774 6.541 -2.625 1.00 96.38 95 ARG A C 1
ATOM 733 O O . ARG A 1 95 ? 7.860 7.023 -1.500 1.00 96.38 95 ARG A O 1
ATOM 740 N N . ALA A 1 96 ? 6.680 5.917 -3.065 1.00 97.06 96 ALA A N 1
ATOM 741 C CA . ALA A 1 96 ? 5.535 5.661 -2.197 1.00 97.06 96 ALA A CA 1
ATOM 742 C C . ALA A 1 96 ? 5.945 4.798 -0.996 1.00 97.06 96 ALA A C 1
ATOM 744 O O . ALA A 1 96 ? 5.572 5.106 0.130 1.00 97.06 96 ALA A O 1
ATOM 745 N N . ARG A 1 97 ? 6.747 3.745 -1.209 1.00 96.06 97 ARG A N 1
ATOM 746 C CA . ARG A 1 97 ? 7.216 2.849 -0.140 1.00 96.06 97 ARG A CA 1
ATOM 747 C C . ARG A 1 97 ? 8.128 3.569 0.853 1.00 96.06 97 ARG A C 1
ATOM 749 O O . ARG A 1 97 ? 8.024 3.331 2.054 1.00 96.06 97 ARG A O 1
ATOM 756 N N . ASP A 1 98 ? 8.998 4.451 0.374 1.00 95.69 98 ASP A N 1
ATOM 757 C CA . ASP A 1 98 ? 9.847 5.272 1.237 1.00 95.69 98 ASP A CA 1
ATOM 758 C C . ASP A 1 98 ? 9.008 6.239 2.076 1.00 95.69 98 ASP A C 1
ATOM 760 O O . ASP A 1 98 ? 9.195 6.306 3.290 1.00 95.69 98 ASP A O 1
ATOM 764 N N . GLN A 1 99 ? 8.031 6.914 1.462 1.00 95.81 99 GLN A N 1
ATOM 765 C CA . GLN A 1 99 ? 7.079 7.757 2.186 1.00 95.81 99 GLN A CA 1
ATOM 766 C C . GLN A 1 99 ? 6.317 6.952 3.247 1.00 95.81 99 GLN A C 1
ATOM 768 O O . GLN A 1 99 ? 6.292 7.336 4.415 1.00 95.81 99 GLN A O 1
ATOM 773 N N . PHE A 1 100 ? 5.763 5.804 2.861 1.00 95.81 100 PHE A N 1
ATOM 774 C CA . PHE A 1 100 ? 5.033 4.922 3.763 1.00 95.81 100 PHE A CA 1
ATOM 775 C C . PHE A 1 100 ? 5.900 4.497 4.957 1.00 95.81 100 PHE A C 1
ATOM 777 O O . PHE A 1 100 ? 5.469 4.573 6.099 1.00 95.81 100 PHE A O 1
ATOM 784 N N . ARG A 1 101 ? 7.172 4.142 4.748 1.00 93.88 101 ARG A N 1
ATOM 785 C CA . ARG A 1 101 ? 8.092 3.796 5.849 1.00 93.88 101 ARG A CA 1
ATOM 786 C C . ARG A 1 101 ? 8.398 4.965 6.786 1.00 93.88 101 ARG A C 1
ATOM 788 O O . ARG A 1 101 ? 8.630 4.736 7.972 1.00 93.88 101 ARG A O 1
ATOM 795 N N . MET A 1 102 ? 8.419 6.200 6.281 1.00 92.50 102 MET A N 1
ATOM 796 C CA . MET A 1 102 ? 8.590 7.392 7.122 1.00 92.50 102 MET A CA 1
ATOM 797 C C . MET A 1 102 ? 7.359 7.646 8.001 1.00 92.50 102 MET A C 1
ATOM 799 O O . MET A 1 102 ? 7.496 8.073 9.149 1.00 92.50 102 MET A O 1
ATOM 803 N N . GLU A 1 103 ? 6.165 7.382 7.473 1.00 92.50 103 GLU A N 1
ATOM 804 C CA . GLU A 1 103 ? 4.887 7.514 8.183 1.00 92.50 103 GLU A CA 1
ATOM 805 C C . GLU A 1 103 ? 4.610 6.322 9.119 1.00 92.50 103 GLU A C 1
ATOM 807 O O . GLU A 1 103 ? 3.956 6.483 10.155 1.00 92.50 103 GLU A O 1
ATOM 812 N N . HIS A 1 104 ? 5.182 5.154 8.808 1.00 93.44 104 HIS A N 1
ATOM 813 C CA . HIS A 1 104 ? 4.992 3.895 9.525 1.00 93.44 104 HIS A CA 1
ATOM 814 C C . HIS A 1 104 ? 6.326 3.253 9.963 1.00 93.44 104 HIS A C 1
ATOM 816 O O . HIS A 1 104 ? 6.686 2.172 9.480 1.00 93.44 104 HIS A O 1
ATOM 822 N N . PRO A 1 105 ? 7.099 3.885 10.868 1.00 92.50 105 PRO A N 1
ATOM 823 C CA . PRO A 1 105 ? 8.384 3.351 11.302 1.00 92.50 105 PRO A CA 1
ATOM 824 C C . PRO A 1 105 ? 8.248 1.991 12.004 1.00 92.50 105 PRO A C 1
ATOM 826 O O . PRO A 1 105 ? 7.278 1.705 12.714 1.00 92.50 105 PRO A O 1
ATOM 829 N N . ASN A 1 106 ? 9.277 1.156 11.859 1.00 92.69 106 ASN A N 1
ATOM 830 C CA . ASN A 1 106 ? 9.362 -0.119 12.565 1.00 92.69 106 ASN A CA 1
ATOM 831 C C . ASN A 1 106 ? 9.602 0.094 14.065 1.00 92.69 106 ASN A C 1
ATOM 833 O O . ASN A 1 106 ? 10.430 0.903 14.481 1.00 92.69 106 ASN A O 1
ATOM 837 N N . CYS A 1 107 ? 8.924 -0.698 14.892 1.00 92.06 107 CYS A N 1
ATOM 838 C CA . CYS A 1 107 ? 9.172 -0.759 16.323 1.00 92.06 107 CYS A CA 1
ATOM 839 C C . CYS A 1 107 ? 10.606 -1.255 16.593 1.00 92.06 107 CYS A C 1
ATOM 841 O O . CYS A 1 107 ? 10.945 -2.359 16.156 1.00 92.06 107 CYS A O 1
ATOM 843 N N . PRO A 1 108 ? 11.417 -0.540 17.396 1.00 91.19 108 PRO A N 1
ATOM 844 C CA . PRO A 1 108 ? 12.805 -0.928 17.668 1.00 91.19 108 PRO A CA 1
ATOM 845 C C . PRO A 1 108 ? 12.928 -2.226 18.482 1.00 91.19 108 PRO A C 1
ATOM 847 O O . PRO A 1 108 ? 13.998 -2.818 18.546 1.00 91.19 108 PRO A O 1
ATOM 850 N N . HIS A 1 109 ? 11.842 -2.680 19.116 1.00 93.56 109 HIS A N 1
ATOM 851 C CA . HIS A 1 109 ? 11.851 -3.875 19.957 1.00 93.56 109 HIS A CA 1
ATOM 852 C C . HIS A 1 109 ? 11.389 -5.150 19.253 1.00 93.56 109 HIS A C 1
ATOM 854 O O . HIS A 1 109 ? 11.816 -6.231 19.641 1.00 93.56 109 HIS A O 1
ATOM 860 N N . CYS A 1 110 ? 10.464 -5.054 18.295 1.00 94.31 110 CYS A N 1
ATOM 861 C CA . CYS A 1 110 ? 9.869 -6.234 17.652 1.00 94.31 110 CYS A CA 1
ATOM 862 C C . CYS A 1 110 ? 9.843 -6.170 16.120 1.00 94.31 110 CYS A C 1
ATOM 864 O O . CYS A 1 110 ? 9.331 -7.090 15.489 1.00 94.31 110 CYS A O 1
ATOM 866 N N . GLY A 1 111 ? 10.333 -5.081 15.521 1.00 91.94 111 GLY A N 1
ATOM 867 C CA . GLY A 1 111 ? 10.390 -4.888 14.072 1.00 91.94 111 GLY A CA 1
ATOM 868 C C . GLY A 1 111 ? 9.047 -4.614 13.391 1.00 91.94 111 GLY A C 1
ATOM 869 O O . GLY A 1 111 ? 9.035 -4.302 12.208 1.00 91.94 11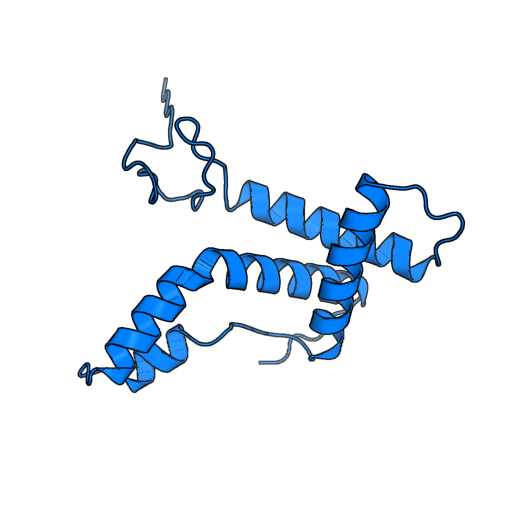1 GLY A O 1
ATOM 870 N N . ALA A 1 112 ? 7.917 -4.701 14.100 1.00 92.25 112 ALA A N 1
ATOM 871 C CA . ALA A 1 112 ? 6.606 -4.454 13.505 1.00 92.25 112 ALA A CA 1
ATOM 872 C C . ALA A 1 112 ? 6.404 -2.976 13.156 1.00 92.25 112 ALA A C 1
ATOM 874 O O . ALA A 1 112 ? 6.708 -2.110 13.978 1.00 92.25 112 ALA A O 1
ATOM 875 N N . MET A 1 113 ? 5.831 -2.703 11.983 1.00 92.00 113 MET A N 1
ATOM 876 C CA . MET A 1 113 ? 5.434 -1.352 11.585 1.00 92.00 113 MET A CA 1
ATOM 877 C C . MET A 1 113 ? 4.382 -0.785 12.542 1.00 92.00 113 MET A C 1
ATOM 879 O O . MET A 1 113 ? 3.451 -1.484 12.960 1.00 92.00 113 MET A O 1
ATOM 883 N N . ASN A 1 114 ? 4.538 0.492 12.879 1.00 91.50 114 ASN A N 1
ATOM 884 C CA . ASN A 1 114 ? 3.627 1.244 13.730 1.00 91.50 114 ASN A CA 1
ATOM 885 C C . ASN A 1 114 ? 3.402 2.631 13.135 1.00 91.50 114 ASN A C 1
ATOM 887 O O . ASN A 1 114 ? 4.277 3.136 12.447 1.00 91.50 114 ASN A O 1
ATOM 891 N N . GLU A 1 115 ? 2.282 3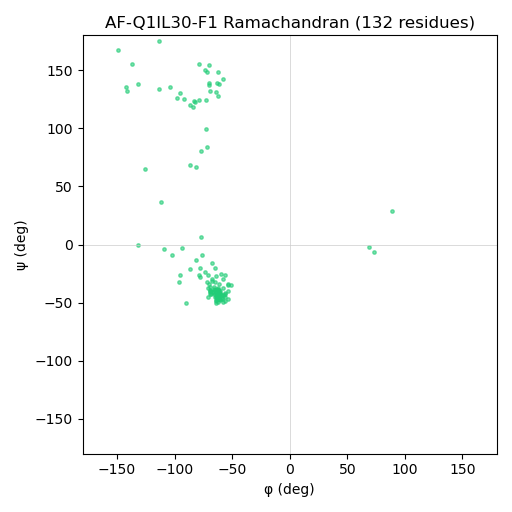.280 13.440 1.00 89.25 115 GLU A N 1
ATOM 892 C CA . GLU A 1 115 ? 2.106 4.687 13.062 1.00 89.25 115 GLU A CA 1
ATOM 893 C C . GLU A 1 115 ? 3.146 5.564 13.769 1.00 89.25 115 GLU A C 1
ATOM 895 O O . GLU A 1 115 ? 3.389 5.415 14.972 1.00 89.25 115 GLU A O 1
ATOM 900 N N . ARG A 1 116 ? 3.711 6.535 13.047 1.00 87.88 116 ARG A N 1
ATOM 901 C CA . ARG A 1 116 ? 4.733 7.456 13.566 1.00 87.88 116 ARG A CA 1
ATOM 902 C C . ARG A 1 116 ? 4.315 8.184 14.845 1.00 87.88 116 ARG A C 1
ATOM 904 O O . ARG A 1 116 ? 5.158 8.456 15.696 1.00 87.88 116 ARG A O 1
ATOM 911 N N . ILE A 1 117 ? 3.029 8.499 14.986 1.00 87.00 117 ILE A N 1
ATOM 912 C CA . ILE A 1 117 ? 2.489 9.231 16.140 1.00 87.00 117 ILE A CA 1
ATOM 913 C C . ILE A 1 117 ? 2.237 8.339 17.367 1.00 87.00 117 ILE A C 1
ATOM 915 O O . ILE A 1 117 ? 2.019 8.849 18.467 1.00 87.00 117 ILE A O 1
ATOM 919 N N . LYS A 1 118 ? 2.247 7.007 17.218 1.00 86.06 118 LYS A N 1
ATOM 920 C CA . LYS A 1 118 ? 1.925 6.084 18.312 1.00 86.06 118 LYS A CA 1
ATOM 921 C C . LYS A 1 118 ? 3.160 5.835 19.165 1.00 86.06 118 LYS A C 1
ATOM 923 O O . LYS A 1 118 ? 4.132 5.241 18.708 1.00 86.06 118 LYS A O 1
ATOM 928 N N . ILE A 1 119 ? 3.066 6.221 20.439 1.00 88.69 119 ILE A N 1
ATOM 929 C CA . ILE A 1 119 ? 4.112 6.033 21.460 1.00 88.69 119 ILE A CA 1
ATOM 930 C C . ILE A 1 119 ? 4.212 4.567 21.906 1.00 88.69 119 ILE A C 1
ATOM 932 O O . ILE A 1 119 ? 5.259 4.146 22.384 1.00 88.69 119 ILE A O 1
ATOM 936 N N . ILE A 1 120 ? 3.144 3.781 21.760 1.00 92.06 120 ILE A N 1
ATOM 937 C CA . ILE A 1 120 ? 3.082 2.368 22.157 1.00 92.06 120 ILE A CA 1
ATOM 938 C C . ILE A 1 120 ? 2.949 1.504 20.902 1.00 92.06 120 ILE A C 1
ATOM 940 O O . ILE A 1 120 ? 2.153 1.808 20.012 1.00 92.06 120 ILE A O 1
ATOM 944 N N . CYS A 1 121 ? 3.730 0.427 20.817 1.00 91.94 121 CYS A N 1
ATOM 945 C CA . CYS A 1 121 ? 3.656 -0.522 19.712 1.00 91.94 121 CYS A CA 1
ATOM 946 C C . CYS A 1 121 ? 2.386 -1.371 19.814 1.00 91.94 121 CYS A C 1
ATOM 948 O O . CYS A 1 121 ? 2.208 -2.083 20.803 1.00 91.94 121 CYS A O 1
ATOM 950 N N . ARG A 1 122 ? 1.564 -1.383 18.757 1.00 89.25 122 ARG A N 1
ATOM 951 C CA . ARG A 1 122 ? 0.344 -2.209 18.695 1.00 89.25 122 ARG A CA 1
ATOM 952 C C . ARG A 1 122 ? 0.593 -3.716 18.827 1.00 89.25 122 ARG A C 1
ATOM 954 O O . ARG A 1 122 ? -0.292 -4.437 19.265 1.00 89.25 122 ARG A O 1
ATOM 961 N N . LYS A 1 123 ? 1.795 -4.189 18.470 1.00 91.69 123 LYS A N 1
ATOM 962 C CA . LYS A 1 123 ? 2.145 -5.618 18.499 1.00 91.69 123 LYS A CA 1
ATOM 963 C C . LYS A 1 123 ? 2.735 -6.066 19.836 1.00 91.69 123 LYS A C 1
ATOM 965 O O . LYS A 1 123 ? 2.310 -7.077 20.374 1.00 91.69 123 LYS A O 1
ATOM 970 N N . CYS A 1 124 ? 3.735 -5.353 20.362 1.00 93.62 124 CYS A N 1
ATOM 971 C CA . CYS A 1 124 ? 4.466 -5.790 21.561 1.00 93.62 124 CYS A CA 1
ATOM 972 C C . CYS A 1 124 ? 4.179 -4.964 22.823 1.00 93.62 124 CYS A C 1
ATOM 974 O O . CYS A 1 124 ? 4.748 -5.257 23.871 1.00 93.62 124 CYS A O 1
ATOM 976 N N . GLY A 1 125 ? 3.371 -3.902 22.730 1.00 93.06 125 GLY A N 1
ATOM 977 C CA . GLY A 1 125 ? 3.012 -3.037 23.861 1.00 93.06 125 GLY A CA 1
ATOM 978 C C . GLY A 1 125 ? 4.154 -2.178 24.419 1.00 93.06 125 GLY A C 1
ATOM 979 O O . GLY A 1 125 ? 3.934 -1.381 25.328 1.00 93.06 125 GLY A O 1
ATOM 980 N N . LYS A 1 126 ? 5.379 -2.300 23.893 1.00 93.38 126 LYS A N 1
ATOM 981 C CA . LYS A 1 126 ? 6.526 -1.491 24.328 1.00 93.38 126 LYS A CA 1
ATOM 982 C C . LYS A 1 126 ? 6.488 -0.097 23.711 1.00 93.38 126 LYS A C 1
ATOM 984 O O . LYS A 1 126 ? 5.917 0.107 22.637 1.00 93.38 126 LYS A O 1
AT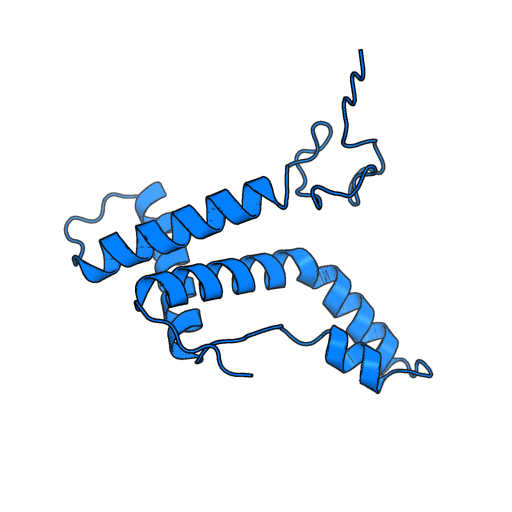OM 989 N N . ARG A 1 127 ? 7.139 0.856 24.381 1.00 90.81 127 ARG A N 1
ATOM 990 C CA . ARG A 1 127 ? 7.292 2.222 23.880 1.00 90.81 127 ARG A CA 1
ATOM 991 C C . ARG A 1 127 ? 8.119 2.218 22.585 1.00 90.81 127 ARG A C 1
ATOM 993 O O . ARG A 1 127 ? 9.160 1.577 22.524 1.00 90.81 127 ARG A O 1
ATOM 1000 N N . THR A 1 128 ? 7.643 2.892 21.544 1.00 83.69 128 THR A N 1
ATOM 1001 C CA . THR A 1 128 ? 8.305 2.982 20.228 1.00 83.69 128 THR A CA 1
ATOM 1002 C C . THR A 1 128 ? 9.320 4.111 20.144 1.00 83.69 128 THR A C 1
ATOM 1004 O O . THR A 1 128 ? 10.212 4.047 19.303 1.00 83.69 128 THR A O 1
ATOM 1007 N N . SER A 1 129 ? 9.218 5.117 21.016 1.00 71.06 129 SER A N 1
ATOM 1008 C CA . SER A 1 129 ? 10.203 6.187 21.110 1.00 71.06 129 SER A CA 1
ATOM 1009 C C . SER A 1 129 ? 11.291 5.871 22.137 1.00 71.06 129 SER A C 1
ATOM 1011 O O . SER A 1 129 ? 11.033 5.670 23.325 1.00 71.06 129 SER A O 1
ATOM 1013 N N . THR A 1 130 ? 12.541 5.930 21.688 1.00 56.28 130 THR A N 1
ATOM 1014 C CA . THR A 1 130 ? 13.662 6.392 22.510 1.00 56.28 130 THR A CA 1
ATOM 1015 C C . THR A 1 130 ? 13.657 7.921 22.474 1.00 56.28 130 THR A C 1
ATOM 1017 O O . THR A 1 130 ? 14.517 8.532 21.846 1.00 56.28 130 THR A O 1
ATOM 1020 N N . ASP A 1 131 ? 12.637 8.560 23.050 1.00 45.81 131 ASP A N 1
ATOM 1021 C CA . ASP A 1 131 ? 12.599 10.024 23.152 1.00 45.81 131 ASP A CA 1
ATOM 1022 C C . ASP A 1 131 ? 13.641 10.460 24.200 1.00 45.81 131 ASP A C 1
ATOM 1024 O O . ASP A 1 131 ? 13.335 10.600 25.383 1.00 45.81 131 ASP A O 1
ATOM 1028 N N . LYS A 1 132 ? 14.907 10.593 23.783 1.00 41.47 132 LYS A N 1
ATOM 1029 C CA . LYS A 1 132 ? 15.903 11.389 24.506 1.00 41.47 132 LYS A CA 1
ATOM 1030 C C . LYS A 1 132 ? 15.602 12.855 24.200 1.00 41.47 132 LYS A C 1
ATOM 1032 O O . LYS A 1 132 ? 16.254 13.447 23.345 1.00 41.47 132 LYS A O 1
ATOM 1037 N N . ARG A 1 133 ? 14.617 13.443 24.880 1.00 44.06 133 ARG A N 1
ATOM 1038 C CA . ARG A 1 133 ? 14.611 14.903 25.026 1.00 44.06 133 ARG A CA 1
ATOM 1039 C C . ARG A 1 133 ? 15.716 15.240 26.024 1.00 44.06 133 ARG A C 1
ATOM 1041 O O . ARG A 1 133 ? 15.543 15.020 27.222 1.00 44.06 133 ARG A O 1
ATOM 1048 N N . HIS A 1 134 ? 16.867 15.647 25.502 1.00 36.16 134 HIS A N 1
ATOM 1049 C CA . HIS A 1 134 ? 17.853 16.450 26.218 1.00 36.16 134 HIS A CA 1
ATOM 1050 C C . HIS A 1 134 ? 17.658 17.899 25.799 1.00 36.16 134 HIS A C 1
ATOM 1052 O O . HIS A 1 134 ? 17.438 18.113 24.584 1.00 36.16 134 HIS A O 1
#

Organism: Koribacter versatilis (strain Ellin345) (NCBI:txid204669)

Sequence (134 aa):
MMIVVSRDYDGLRIAALELMNEEFQGEDRDRLARRAKAGAANSEAMLAEAAPARSLADGYYVRADYLFWLDDVLRATTIAQMSAAEVHGLNAVRRARDQFRMEHPNCPHCGAMNERIKIICRKCGKRTSTDKRH

Foldseek 3Di:
DADDDPDLLLLLLVLLLLVVVCVVCVVVLVVLQVVLVVPDPPSVVSPVVSDRPDRHDPVSNVLNVVLVVVVVVVVVDPDPDDDPVSVSSNVSNVVSVVVNCVQFPAQPPPRDTDGPPDQADPPPRHGRDPPPPD

Secondary structure (DSSP, 8-state):
-PPPPSSHHHHHHHHHHHHHHHHHTHHHHHHHHHHHHTT-TTHHHHHHHTS----S-HHHHHHHHHHHHHHHHHHHS--S---HHHHHHHHHHHHHHHHHHHHSPBPTTT--B--TT-SB-TTT-SB-------